Protein AF-A0A9E5NYJ1-F1 (afdb_monomer_lite)

Secondary structure (DSSP, 8-state):
-----EE-TTSSEEEEEE-BTTB-EEEEEETTTTEEEE---

Foldseek 3Di:
DDQPWDADPVRQKIWGWDCVPPRTFIWMAGNVVRDIDTDGD

Radius of gyration: 10.36 Å; chains: 1; bounding box: 23×17×26 Å

pLDDT: mean 87.81, std 11.35, range [44.09, 95.81]

Structure (mmCIF, N/CA/C/O backbone):
data_AF-A0A9E5NYJ1-F1
#
_entry.id   AF-A0A9E5NYJ1-F1
#
loop_
_atom_site.group_PDB
_atom_site.id
_atom_site.type_symbol
_atom_site.label_atom_id
_atom_site.label_alt_id
_atom_site.label_comp_id
_atom_site.label_asym_id
_atom_site.label_entity_id
_atom_site.label_seq_id
_atom_site.pdbx_PDB_ins_code
_atom_site.Cartn_x
_atom_site.Cartn_y
_atom_site.Cartn_z
_atom_site.occupancy
_atom_site.B_iso_or_equiv
_atom_site.auth_seq_id
_atom_site.auth_comp_id
_atom_site.auth_asym_id
_atom_site.auth_atom_id
_atom_site.pdbx_PDB_model_num
ATOM 1 N N . ASN A 1 1 ? -5.971 -6.706 -19.380 1.00 44.09 1 ASN A N 1
ATOM 2 C CA . ASN A 1 1 ? -5.007 -6.233 -18.363 1.00 44.09 1 ASN A CA 1
ATOM 3 C C . ASN A 1 1 ? -5.821 -5.644 -17.235 1.00 44.09 1 ASN A C 1
ATOM 5 O O . ASN A 1 1 ? -6.113 -4.457 -17.234 1.00 44.09 1 ASN A O 1
ATOM 9 N N . GLU A 1 2 ? -6.309 -6.506 -16.356 1.00 48.56 2 GLU A N 1
ATOM 10 C CA . GLU A 1 2 ? -7.167 -6.104 -15.248 1.00 48.56 2 GLU A CA 1
ATOM 11 C C . GLU A 1 2 ? -6.273 -6.020 -14.018 1.00 48.56 2 GLU A C 1
ATOM 13 O O . GLU A 1 2 ? -5.925 -7.030 -13.410 1.00 48.56 2 GLU A O 1
ATOM 18 N N . ALA A 1 3 ? -5.842 -4.806 -13.675 1.00 63.53 3 ALA A N 1
ATOM 19 C CA . ALA A 1 3 ? -5.308 -4.522 -12.350 1.00 63.53 3 ALA A CA 1
ATOM 20 C C . ALA A 1 3 ? -6.484 -4.547 -11.362 1.00 63.53 3 ALA A C 1
ATOM 22 O O . ALA A 1 3 ? -6.916 -3.509 -10.869 1.00 63.53 3 A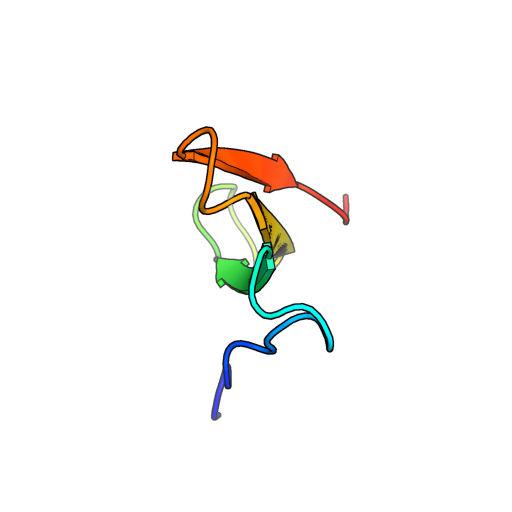LA A O 1
ATOM 23 N N . SER A 1 4 ? -7.062 -5.730 -11.156 1.00 71.88 4 SER A N 1
ATOM 24 C CA 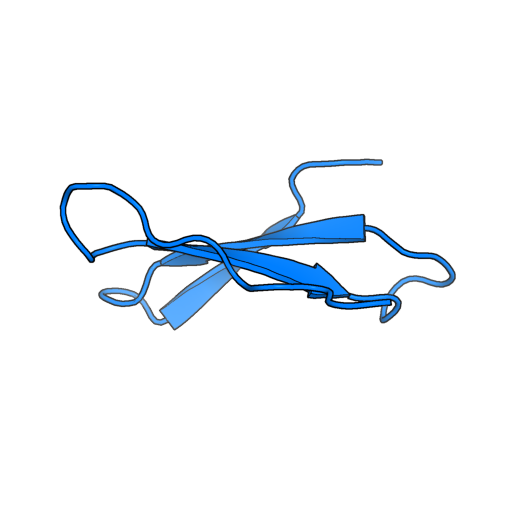. SER A 1 4 ? -8.180 -5.938 -10.247 1.00 71.88 4 SER A CA 1
ATOM 25 C C . SER A 1 4 ? -7.683 -5.654 -8.835 1.00 71.88 4 SER A C 1
ATOM 27 O O . SER A 1 4 ? -6.797 -6.365 -8.350 1.00 71.88 4 SER A O 1
ATOM 29 N N . PRO A 1 5 ? -8.180 -4.598 -8.175 1.00 82.50 5 PRO A N 1
ATOM 30 C CA . PRO A 1 5 ? -7.768 -4.314 -6.819 1.00 82.50 5 PRO A CA 1
ATOM 31 C C . PRO A 1 5 ? -8.258 -5.447 -5.907 1.00 82.50 5 PRO A C 1
ATOM 33 O O . PRO A 1 5 ? -9.374 -5.944 -6.057 1.00 82.50 5 PRO A O 1
ATOM 36 N N . SER A 1 6 ? -7.407 -5.881 -4.982 1.00 90.94 6 SER A N 1
ATOM 37 C CA . SER A 1 6 ? -7.709 -6.979 -4.065 1.00 90.94 6 SER A CA 1
ATOM 38 C C . SER A 1 6 ? -8.013 -6.437 -2.677 1.00 90.94 6 SER A C 1
ATOM 40 O O . SER A 1 6 ? -7.252 -5.641 -2.124 1.00 90.94 6 SER A O 1
ATOM 42 N N . TRP A 1 7 ? -9.136 -6.867 -2.118 1.00 92.00 7 TRP A N 1
ATOM 43 C CA . TRP A 1 7 ? -9.561 -6.500 -0.776 1.00 92.00 7 TRP A CA 1
ATOM 44 C C . TRP A 1 7 ? -8.977 -7.466 0.250 1.00 92.00 7 TRP A C 1
ATOM 46 O O . TRP A 1 7 ? -8.928 -8.676 0.023 1.00 92.00 7 TRP A O 1
ATOM 56 N N . SER A 1 8 ? -8.563 -6.952 1.407 1.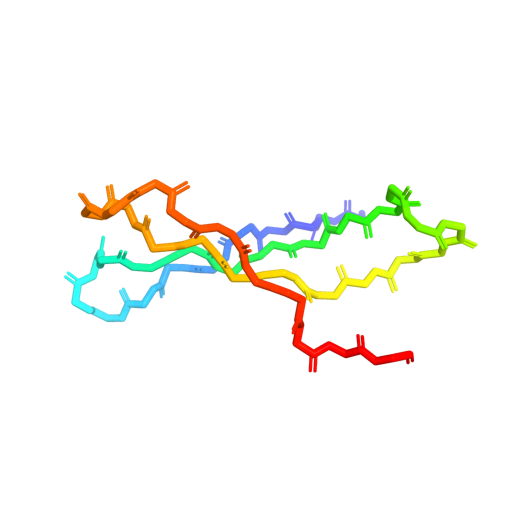00 91.25 8 SER A N 1
ATOM 57 C CA . SER A 1 8 ? -8.272 -7.821 2.544 1.00 91.25 8 SER A CA 1
ATOM 58 C C . SER A 1 8 ? -9.549 -8.535 3.014 1.00 91.25 8 SER A C 1
ATOM 60 O O . SER A 1 8 ? -10.639 -7.972 2.889 1.00 91.25 8 SER A O 1
ATOM 62 N N . PRO A 1 9 ? -9.453 -9.745 3.599 1.00 91.94 9 PRO A N 1
ATOM 63 C CA . PRO A 1 9 ? -10.628 -10.488 4.069 1.00 91.94 9 PRO A CA 1
ATOM 64 C C . PRO A 1 9 ? -11.482 -9.732 5.097 1.00 91.94 9 PRO A C 1
ATOM 66 O O . PRO A 1 9 ? -12.679 -9.968 5.205 1.00 91.94 9 PRO A O 1
ATOM 69 N N . ASP A 1 10 ? -10.866 -8.815 5.846 1.00 93.19 10 ASP A N 1
ATOM 70 C CA . ASP A 1 10 ? -11.532 -7.945 6.818 1.00 93.19 10 ASP A CA 1
ATOM 71 C C . ASP A 1 10 ? -12.106 -6.650 6.205 1.00 93.19 10 ASP A C 1
ATOM 73 O O . ASP A 1 10 ? -12.659 -5.825 6.931 1.00 93.19 10 ASP A O 1
ATOM 77 N N . GLY A 1 11 ? -11.946 -6.436 4.894 1.00 93.62 11 GLY A N 1
ATOM 78 C CA . GLY A 1 11 ? -12.419 -5.259 4.162 1.00 93.62 11 GLY A CA 1
ATOM 79 C C . GLY A 1 11 ? -11.707 -3.947 4.509 1.00 93.62 11 GLY A C 1
ATOM 80 O O . GL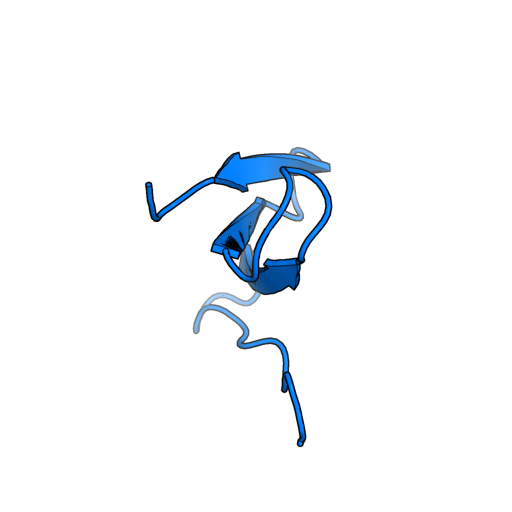Y A 1 11 ? -12.118 -2.890 4.038 1.00 93.62 11 GLY A O 1
ATOM 81 N N . LYS A 1 12 ? -10.651 -3.971 5.332 1.00 94.88 12 LYS A N 1
ATOM 82 C CA . LYS A 1 12 ? -9.982 -2.747 5.811 1.00 94.88 12 LYS A CA 1
ATOM 83 C C . LYS A 1 12 ? -8.892 -2.239 4.884 1.00 94.88 12 LYS A C 1
ATOM 85 O O . LYS A 1 12 ? -8.483 -1.085 5.013 1.00 94.88 12 LYS A O 1
ATOM 90 N N . LYS A 1 13 ? -8.386 -3.081 3.988 1.00 95.12 13 LYS A N 1
ATOM 91 C CA . LYS A 1 13 ? -7.249 -2.760 3.131 1.00 95.12 13 LYS A CA 1
ATOM 92 C C . LYS A 1 13 ? -7.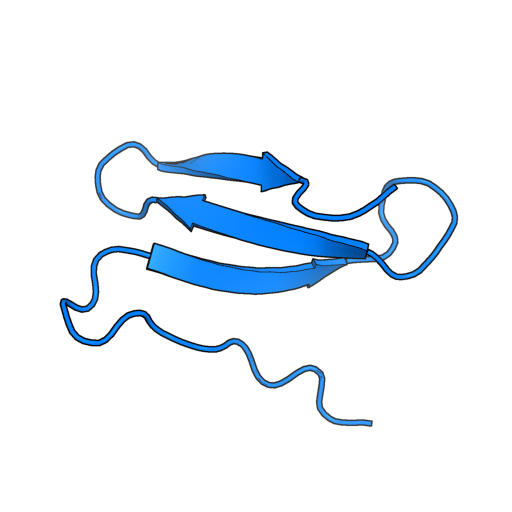539 -3.090 1.676 1.00 95.12 13 LYS A C 1
ATOM 94 O O . LYS A 1 13 ? -8.230 -4.059 1.371 1.00 95.12 13 LYS A O 1
ATOM 99 N N . LEU A 1 14 ? -6.959 -2.282 0.798 1.00 93.81 14 LEU A N 1
ATOM 100 C CA . LEU A 1 14 ? -7.065 -2.393 -0.647 1.00 93.81 14 LEU A CA 1
ATOM 101 C C . LEU A 1 14 ? -5.670 -2.477 -1.263 1.00 93.81 14 LEU A C 1
ATOM 103 O O . LEU A 1 14 ? -4.910 -1.510 -1.204 1.00 93.81 14 LEU A O 1
ATOM 107 N N . ALA A 1 15 ? -5.346 -3.610 -1.874 1.00 93.25 15 ALA A N 1
ATOM 108 C CA . ALA A 1 15 ? -4.148 -3.776 -2.680 1.00 93.25 15 ALA A CA 1
ATOM 109 C C . ALA A 1 15 ? -4.441 -3.396 -4.136 1.00 93.25 15 ALA A C 1
ATOM 111 O O . ALA A 1 15 ? -5.432 -3.851 -4.703 1.00 93.25 15 ALA A O 1
ATOM 112 N N . PHE A 1 16 ? -3.588 -2.588 -4.760 1.00 91.75 16 PHE A N 1
ATOM 113 C CA . PHE A 1 16 ? -3.745 -2.185 -6.159 1.00 91.75 16 PHE A CA 1
ATOM 114 C C . PHE A 1 16 ? -2.392 -1.901 -6.817 1.00 91.75 16 PHE A C 1
ATOM 116 O O . PHE A 1 16 ? -1.403 -1.624 -6.138 1.00 91.75 16 PHE A O 1
ATOM 123 N N . VAL A 1 17 ? -2.348 -1.958 -8.148 1.00 91.81 17 VAL A N 1
ATOM 124 C CA . VAL A 1 17 ? -1.149 -1.629 -8.930 1.00 91.81 17 VAL A CA 1
ATOM 125 C C . VAL A 1 17 ? -1.196 -0.164 -9.358 1.00 91.81 17 VAL A C 1
ATOM 127 O O . VAL A 1 17 ? -2.243 0.336 -9.765 1.00 91.81 17 VAL A O 1
ATOM 130 N N . SER A 1 18 ? -0.070 0.540 -9.267 1.00 88.69 18 SER A N 1
ATOM 131 C CA . SER A 1 18 ? 0.079 1.909 -9.766 1.00 88.69 18 SER A CA 1
ATOM 132 C C . SER A 1 18 ? 1.481 2.126 -10.320 1.00 88.6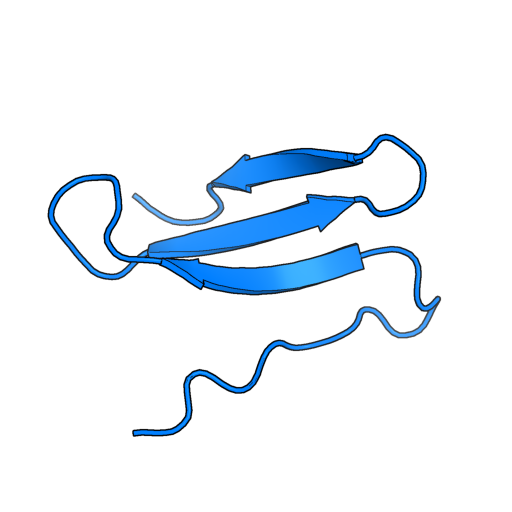9 18 SER A C 1
ATOM 134 O O . SER A 1 18 ? 2.451 1.582 -9.805 1.00 88.69 18 SER A O 1
ATOM 136 N N . ASP A 1 19 ? 1.584 2.938 -11.364 1.00 90.81 19 ASP A N 1
ATOM 137 C CA . ASP A 1 19 ? 2.819 3.288 -12.068 1.00 90.81 19 ASP A CA 1
ATOM 138 C C . ASP A 1 19 ? 3.371 4.674 -11.700 1.00 90.81 19 ASP A C 1
ATOM 140 O O . ASP A 1 19 ? 4.344 5.148 -12.288 1.00 90.81 19 ASP A O 1
ATOM 144 N N . ARG A 1 20 ? 2.804 5.303 -10.662 1.00 86.00 20 ARG A N 1
ATOM 145 C CA . ARG A 1 20 ? 3.112 6.675 -10.220 1.00 86.00 20 ARG A CA 1
ATOM 146 C C . ARG A 1 20 ? 4.590 6.944 -9.893 1.00 86.00 20 ARG A C 1
ATOM 148 O O . ARG A 1 20 ? 4.970 8.098 -9.738 1.00 86.00 20 ARG A O 1
ATOM 155 N N . THR A 1 21 ? 5.406 5.903 -9.730 1.00 85.44 21 THR A N 1
ATOM 156 C CA . THR A 1 21 ? 6.850 5.995 -9.454 1.00 85.44 21 THR A CA 1
ATOM 157 C C . THR A 1 21 ? 7.726 5.507 -10.615 1.00 85.44 21 THR A C 1
ATOM 159 O O . THR A 1 21 ? 8.857 5.097 -10.378 1.00 85.44 21 THR A O 1
ATOM 162 N N . GLY A 1 22 ? 7.229 5.526 -11.857 1.00 86.75 22 GLY A N 1
ATOM 163 C CA . GLY A 1 22 ? 8.025 5.204 -13.054 1.00 86.75 22 GLY A CA 1
ATOM 164 C C . GLY A 1 22 ? 7.981 3.737 -13.495 1.00 86.75 22 GLY A C 1
ATOM 165 O O . GLY A 1 22 ? 8.795 3.320 -14.312 1.00 86.75 22 GLY A O 1
ATOM 166 N N . GLY A 1 23 ? 7.041 2.951 -12.967 1.00 88.88 23 GLY A N 1
ATOM 167 C CA . GLY A 1 23 ? 6.812 1.554 -13.343 1.00 88.88 23 GLY A CA 1
ATOM 168 C C . GLY A 1 23 ? 5.731 0.912 -12.469 1.00 88.88 23 GLY A C 1
ATOM 169 O O . GLY A 1 23 ? 5.465 1.439 -11.388 1.00 88.88 23 GLY A O 1
ATOM 170 N N . PRO A 1 24 ? 5.091 -0.190 -12.904 1.00 90.38 24 PRO A N 1
ATOM 171 C CA . PRO A 1 24 ? 3.988 -0.818 -12.181 1.00 90.38 24 PRO A CA 1
ATOM 172 C C . PRO A 1 24 ? 4.461 -1.380 -10.841 1.00 90.38 24 PRO A C 1
ATOM 174 O O . PRO A 1 24 ? 5.349 -2.226 -10.774 1.00 90.38 24 PRO A O 1
ATOM 177 N N . GLN A 1 25 ? 3.858 -0.894 -9.764 1.00 91.81 25 GLN A N 1
ATOM 178 C CA . GLN A 1 25 ? 4.214 -1.239 -8.394 1.00 91.81 25 GLN A CA 1
ATOM 179 C C . GLN A 1 25 ? 2.959 -1.553 -7.592 1.00 91.81 25 GLN A C 1
ATOM 181 O O . GLN A 1 25 ? 1.892 -0.989 -7.844 1.00 91.81 25 GLN A O 1
ATOM 186 N N . ILE A 1 26 ? 3.085 -2.449 -6.616 1.00 91.69 26 ILE A N 1
ATOM 187 C CA . ILE A 1 26 ? 1.978 -2.824 -5.739 1.00 91.69 26 ILE A CA 1
ATOM 188 C C . ILE A 1 26 ? 1.921 -1.838 -4.575 1.00 91.69 26 ILE A C 1
ATOM 190 O O . ILE A 1 26 ? 2.910 -1.593 -3.879 1.00 91.69 26 ILE A O 1
ATOM 194 N N . TYR A 1 27 ? 0.732 -1.305 -4.340 1.00 92.88 27 TYR A N 1
ATOM 195 C CA . TYR A 1 27 ? 0.401 -0.450 -3.215 1.00 92.88 27 TYR A CA 1
ATOM 196 C C . TYR A 1 27 ? -0.686 -1.096 -2.369 1.00 92.88 27 TYR A C 1
ATOM 198 O O . TYR A 1 27 ? -1.512 -1.857 -2.865 1.00 92.88 27 TYR A O 1
ATOM 206 N N . MET A 1 28 ? -0.692 -0.751 -1.087 1.00 94.38 28 MET A N 1
ATOM 207 C CA . MET A 1 28 ? -1.739 -1.098 -0.139 1.00 94.38 28 MET A CA 1
ATOM 208 C C . MET A 1 28 ? -2.283 0.186 0.475 1.00 94.38 28 MET A C 1
ATOM 210 O O . MET A 1 28 ? -1.522 0.976 1.036 1.00 94.38 28 MET A O 1
ATOM 214 N N . MET A 1 29 ? -3.591 0.384 0.389 1.00 94.94 29 MET A N 1
ATOM 215 C CA . MET A 1 29 ? -4.300 1.451 1.078 1.00 94.94 29 MET A CA 1
ATOM 216 C C . MET A 1 29 ? -5.042 0.878 2.276 1.00 94.94 29 MET A C 1
ATOM 218 O O . MET A 1 29 ? -5.813 -0.064 2.141 1.00 94.94 29 MET A O 1
ATOM 222 N N . ASP A 1 30 ? -4.825 1.463 3.444 1.00 95.81 30 ASP A N 1
ATOM 223 C CA . ASP A 1 30 ? -5.649 1.233 4.621 1.00 95.81 30 ASP A CA 1
ATOM 224 C C . ASP A 1 30 ? -6.840 2.199 4.573 1.00 95.81 30 ASP A C 1
ATOM 226 O O . ASP A 1 30 ? -6.663 3.420 4.583 1.00 95.81 30 ASP A O 1
ATOM 230 N N . LEU A 1 31 ? -8.056 1.662 4.478 1.00 93.00 31 LEU A N 1
ATOM 231 C CA . LEU A 1 31 ? -9.267 2.469 4.346 1.00 93.00 31 LEU A CA 1
ATOM 232 C C . LEU A 1 31 ? -9.597 3.257 5.612 1.00 93.00 31 LEU A C 1
ATOM 234 O O . LEU A 1 31 ? -10.167 4.343 5.520 1.00 93.00 31 LEU A O 1
ATOM 238 N N . SER A 1 32 ? -9.250 2.721 6.783 1.00 91.56 32 SER A N 1
ATOM 239 C CA . SER A 1 32 ? -9.579 3.346 8.066 1.00 91.56 32 SER A CA 1
ATOM 240 C C . SER A 1 32 ? -8.775 4.624 8.294 1.00 91.56 32 SER A C 1
ATOM 242 O O . SER A 1 32 ? -9.306 5.631 8.754 1.00 91.56 32 SER A O 1
ATOM 244 N N . SER A 1 33 ? -7.502 4.605 7.900 1.00 94.31 33 SER A N 1
ATOM 245 C CA . SER A 1 33 ? -6.578 5.733 8.046 1.00 94.31 33 SER A CA 1
ATOM 246 C C . SER A 1 33 ? -6.383 6.546 6.763 1.00 94.31 33 SER A C 1
ATOM 248 O O . SER A 1 33 ? -5.715 7.577 6.789 1.00 94.31 33 SER A O 1
ATOM 250 N N . LYS A 1 34 ? -6.921 6.078 5.627 1.00 91.38 34 LYS A N 1
ATOM 251 C CA . LYS A 1 34 ? -6.639 6.576 4.265 1.00 91.38 34 LYS A CA 1
ATOM 252 C C . LYS A 1 34 ? -5.150 6.571 3.894 1.00 91.38 34 LYS A C 1
ATOM 254 O O . LYS A 1 34 ? -4.740 7.226 2.933 1.00 91.38 34 LYS A O 1
ATOM 259 N N . LYS A 1 35 ? -4.321 5.834 4.634 1.00 95.25 35 LYS A N 1
ATOM 260 C CA . LYS A 1 35 ? -2.877 5.779 4.409 1.00 95.25 35 LYS A CA 1
ATOM 261 C C . LYS A 1 35 ? -2.565 4.802 3.283 1.00 95.25 35 LYS A C 1
ATOM 263 O O . LYS A 1 35 ? -3.066 3.684 3.276 1.00 95.25 35 LYS A O 1
ATOM 268 N N . THR A 1 36 ? -1.703 5.212 2.357 1.00 93.88 36 THR A N 1
ATOM 269 C CA . THR A 1 36 ? -1.208 4.353 1.273 1.00 93.88 36 THR A CA 1
ATOM 270 C C . THR A 1 36 ? 0.274 4.059 1.474 1.00 93.88 36 THR A C 1
ATOM 272 O O . THR A 1 36 ? 1.054 4.979 1.716 1.00 93.88 36 THR A O 1
ATOM 275 N N . SER A 1 37 ? 0.660 2.794 1.333 1.00 93.62 37 SER A N 1
ATOM 276 C CA . SER A 1 37 ? 2.044 2.322 1.428 1.00 93.62 37 SER A CA 1
ATOM 277 C C . SER A 1 37 ? 2.416 1.506 0.191 1.00 93.62 37 SER A C 1
ATOM 279 O O . SER A 1 37 ? 1.598 0.744 -0.322 1.00 93.62 37 SER A O 1
ATOM 281 N N . ARG A 1 38 ? 3.654 1.653 -0.288 1.00 92.88 38 ARG A N 1
ATOM 282 C CA . ARG A 1 38 ? 4.220 0.846 -1.380 1.00 92.88 38 ARG A CA 1
ATOM 283 C C . ARG A 1 38 ? 4.729 -0.488 -0.821 1.00 92.88 38 ARG A C 1
ATOM 285 O O . ARG A 1 38 ? 5.357 -0.487 0.234 1.00 92.88 38 ARG A O 1
ATOM 292 N N . LEU A 1 39 ? 4.450 -1.599 -1.504 1.00 89.69 39 LEU A N 1
ATOM 293 C CA . LEU A 1 39 ? 4.835 -2.951 -1.070 1.00 89.69 39 LEU A CA 1
ATOM 294 C C . LEU A 1 39 ? 6.017 -3.549 -1.847 1.00 89.69 39 LEU A C 1
ATOM 296 O O . LEU A 1 39 ? 6.685 -4.435 -1.327 1.00 89.69 39 LEU A O 1
ATOM 300 N N . THR A 1 40 ? 6.285 -3.083 -3.065 1.00 86.31 40 THR A N 1
ATOM 301 C CA . THR A 1 40 ? 7.350 -3.600 -3.949 1.00 86.31 40 THR A CA 1
ATOM 302 C C . THR A 1 40 ? 8.348 -2.495 -4.312 1.00 86.31 40 THR A C 1
ATOM 304 O O . THR A 1 40 ? 7.972 -1.326 -4.245 1.00 86.31 40 THR A O 1
ATOM 307 N N . TYR A 1 41 ? 9.598 -2.820 -4.680 1.00 75.81 41 TYR A N 1
ATOM 308 C CA . TYR A 1 41 ? 10.620 -1.849 -5.119 1.00 75.81 41 TYR A CA 1
ATOM 309 C C . TYR A 1 41 ? 10.995 -2.009 -6.594 1.00 75.81 41 TYR A C 1
ATOM 311 O O . TYR A 1 41 ? 10.900 -3.140 -7.111 1.00 75.81 41 TYR A O 1
#

Sequence (41 aa):
NEASPSWSPDGKKLAFVSDRTGGPQIYMMDLSSKKTSRLTY